Protein AF-A0A0E3TV38-F1 (afdb_monomer_lite)

InterPro domains:
  IPR000749 ATP:guanido phosphotransferase [PTHR11547] (1-44)
  IPR014746 Glutamine synthetase/guanido kinase, catalytic domain [SSF55931] (1-46)
  IPR022414 ATP:guanido phosphotransferase, catalytic domain [PF00217] (1-32)
  IPR022414 ATP:guanido phosphotransferase, catalytic domain [PS51510] (1-33)

Sequence (47 aa):
DISNADRLGSSEVAQVQLVVDGVKLMVEMEKKLEKGEAIDSMIPAQK

Radius of gyration: 12.83 Å; chains: 1; bounding box: 28×14×32 Å

pLDDT: mean 91.63, std 6.45, range [65.06, 97.25]

Organism: NCBI:txid80720

Secondary structure (DSSP, 8-state):
----S--SSS-HHHHHHHHHHHHHHHHHHHHHHTTT---GGG-PPP-

Structure (mmC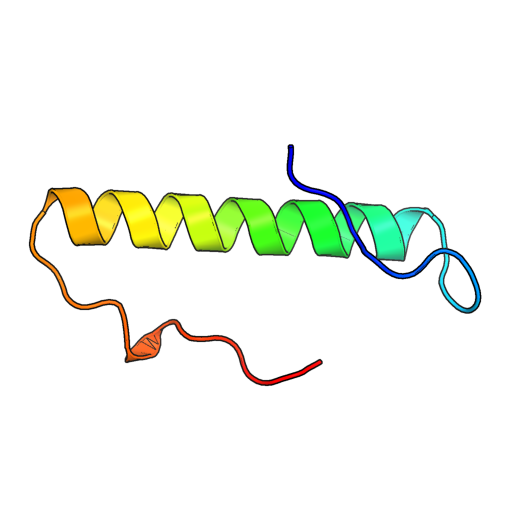IF, N/CA/C/O backbone):
data_AF-A0A0E3TV38-F1
#
_entry.id   AF-A0A0E3TV38-F1
#
loop_
_atom_site.group_PDB
_atom_site.id
_atom_site.type_symbol
_atom_site.label_atom_id
_atom_site.label_alt_id
_atom_site.label_comp_id
_atom_site.label_asym_id
_atom_site.label_entity_id
_atom_site.label_seq_id
_atom_site.pdbx_PDB_ins_code
_atom_site.Cartn_x
_atom_site.Cartn_y
_atom_site.Cartn_z
_atom_site.occupancy
_atom_site.B_iso_or_equiv
_atom_site.auth_seq_id
_atom_site.auth_comp_id
_atom_site.auth_asym_id
_atom_site.auth_atom_id
_atom_site.pdbx_PDB_model_num
ATOM 1 N N . ASP A 1 1 ? 8.962 -8.847 5.548 1.00 74.19 1 ASP A N 1
ATOM 2 C CA . ASP A 1 1 ? 9.539 -7.885 4.596 1.00 74.19 1 ASP A CA 1
ATOM 3 C C . ASP A 1 1 ? 8.649 -7.849 3.362 1.00 74.19 1 ASP A C 1
ATOM 5 O O . ASP A 1 1 ? 8.094 -8.891 3.022 1.00 74.19 1 ASP A O 1
ATOM 9 N N . ILE A 1 2 ? 8.438 -6.679 2.767 1.00 85.31 2 ILE A N 1
ATOM 10 C CA . ILE A 1 2 ? 7.513 -6.468 1.644 1.00 85.31 2 ILE A CA 1
ATOM 11 C C . ILE A 1 2 ? 8.303 -5.853 0.494 1.00 85.31 2 ILE A C 1
ATOM 13 O O . ILE A 1 2 ? 8.913 -4.799 0.647 1.00 85.31 2 ILE A O 1
ATOM 17 N N . SER A 1 3 ? 8.277 -6.504 -0.668 1.00 89.19 3 SER A N 1
ATOM 18 C CA . SER A 1 3 ? 8.997 -6.050 -1.859 1.00 89.19 3 SER A CA 1
ATOM 19 C C . SER A 1 3 ? 8.227 -6.382 -3.136 1.00 89.19 3 SER A C 1
ATOM 21 O O . SER A 1 3 ? 7.346 -7.241 -3.138 1.00 89.19 3 SER A O 1
ATOM 23 N N . ASN A 1 4 ? 8.553 -5.700 -4.233 1.00 87.88 4 ASN A N 1
ATOM 24 C CA . ASN A 1 4 ? 8.039 -6.041 -5.557 1.00 87.88 4 ASN A CA 1
ATOM 25 C C . ASN A 1 4 ? 8.655 -7.358 -6.050 1.00 87.88 4 ASN A C 1
ATOM 27 O O . ASN A 1 4 ? 9.844 -7.597 -5.839 1.00 87.88 4 ASN A O 1
ATOM 31 N N . ALA A 1 5 ? 7.853 -8.184 -6.729 1.00 89.69 5 ALA A N 1
ATOM 32 C CA . ALA A 1 5 ? 8.299 -9.463 -7.287 1.00 89.69 5 ALA A CA 1
ATOM 33 C C . ALA A 1 5 ? 9.094 -9.291 -8.594 1.00 89.69 5 ALA A C 1
ATOM 35 O O . ALA A 1 5 ? 10.091 -9.981 -8.807 1.00 89.69 5 ALA A O 1
ATOM 36 N N . ASP A 1 6 ? 8.692 -8.338 -9.440 1.00 86.12 6 ASP A N 1
ATOM 37 C CA . ASP A 1 6 ? 9.326 -8.116 -10.739 1.00 86.12 6 ASP A CA 1
ATOM 38 C C . ASP A 1 6 ? 10.656 -7.375 -10.625 1.00 86.12 6 ASP A C 1
ATOM 40 O O . ASP A 1 6 ? 10.807 -6.423 -9.852 1.00 86.12 6 ASP A O 1
ATOM 44 N N . ARG A 1 7 ? 11.622 -7.802 -11.443 1.00 81.44 7 ARG A N 1
ATOM 45 C CA . ARG A 1 7 ? 12.980 -7.235 -11.500 1.00 81.44 7 ARG A CA 1
ATOM 46 C C . ARG A 1 7 ? 13.423 -6.840 -12.910 1.00 81.44 7 ARG A C 1
ATOM 48 O O . ARG A 1 7 ? 14.379 -6.085 -13.042 1.00 81.44 7 ARG A O 1
ATOM 55 N N . LEU A 1 8 ? 12.729 -7.305 -13.950 1.00 84.44 8 LEU A N 1
ATOM 56 C CA . LEU A 1 8 ? 13.043 -7.051 -15.358 1.00 84.44 8 LEU A CA 1
ATOM 57 C C . LEU A 1 8 ? 11.778 -6.605 -16.102 1.00 84.44 8 LEU A C 1
ATOM 59 O O . LEU A 1 8 ? 10.685 -7.042 -15.763 1.00 84.44 8 LEU A O 1
ATOM 63 N N . GLY A 1 9 ? 11.925 -5.756 -17.124 1.00 87.81 9 GLY A N 1
ATOM 64 C CA . GLY A 1 9 ? 10.798 -5.303 -17.954 1.00 87.81 9 GLY A CA 1
ATOM 65 C C . GLY A 1 9 ? 10.056 -4.070 -17.425 1.00 87.81 9 GLY A C 1
ATOM 66 O O . GLY A 1 9 ? 9.064 -3.653 -18.011 1.00 87.81 9 GLY A O 1
ATOM 67 N N . SER A 1 10 ? 10.558 -3.447 -16.358 1.00 88.31 10 SER A N 1
ATOM 68 C CA . SER A 1 10 ? 10.029 -2.220 -15.756 1.00 88.31 10 SER A CA 1
ATOM 69 C C . SER A 1 10 ? 11.182 -1.328 -15.297 1.00 88.31 10 SER A C 1
ATOM 71 O O . SER A 1 10 ? 12.236 -1.844 -14.926 1.00 88.31 10 SER A O 1
ATOM 73 N N . SER A 1 11 ? 10.993 -0.008 -15.267 1.00 94.25 11 SER A N 1
ATOM 74 C CA . SER A 1 11 ? 11.998 0.889 -14.686 1.00 94.25 11 SER A CA 1
ATOM 75 C C . SER A 1 11 ? 12.095 0.714 -13.167 1.00 94.25 11 SER A C 1
ATOM 77 O O . SER A 1 11 ? 11.124 0.326 -12.515 1.00 94.25 11 SER A O 1
ATOM 79 N N . GLU A 1 12 ? 13.246 1.056 -12.590 1.00 91.44 12 GLU A N 1
ATOM 80 C CA . GLU A 1 12 ? 13.455 1.061 -11.133 1.00 91.44 12 GLU A CA 1
ATOM 81 C C . GLU A 1 12 ? 12.426 1.957 -10.425 1.00 91.44 12 GLU A C 1
ATOM 83 O O . G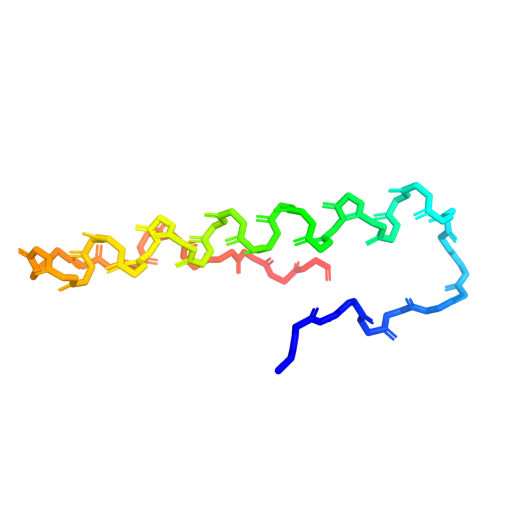LU A 1 12 ? 11.865 1.589 -9.397 1.00 91.44 12 GLU A O 1
ATOM 88 N N . VAL A 1 13 ? 12.097 3.105 -11.028 1.00 94.62 13 VAL A N 1
ATOM 89 C CA . VAL A 1 13 ? 11.057 4.013 -10.522 1.00 94.62 13 VAL A CA 1
ATOM 90 C C . VAL A 1 13 ? 9.693 3.324 -10.484 1.00 94.62 13 VAL A C 1
ATOM 92 O O . VAL A 1 13 ? 8.991 3.423 -9.482 1.00 94.62 13 VAL A O 1
ATOM 95 N N . ALA A 1 14 ? 9.319 2.591 -11.537 1.00 91.56 14 ALA A N 1
ATOM 96 C CA . ALA A 1 14 ? 8.051 1.865 -11.573 1.00 91.56 14 ALA A CA 1
ATOM 97 C C . ALA A 1 14 ? 8.008 0.732 -10.533 1.00 91.56 14 ALA A C 1
ATOM 99 O O . ALA A 1 14 ? 6.983 0.521 -9.886 1.00 91.56 14 ALA A O 1
ATOM 100 N N . GLN A 1 15 ? 9.131 0.041 -10.335 1.00 91.38 15 GLN A N 1
ATOM 101 C CA . GLN A 1 15 ? 9.282 -0.998 -9.315 1.00 91.38 15 GLN A CA 1
ATOM 102 C C . GLN A 1 15 ? 9.092 -0.441 -7.904 1.00 91.38 15 GLN A C 1
ATOM 104 O O . GLN A 1 15 ? 8.314 -0.993 -7.127 1.00 91.38 15 GLN A O 1
ATOM 109 N N . VAL A 1 16 ? 9.750 0.675 -7.584 1.00 93.56 16 VAL A N 1
ATOM 110 C CA . VAL A 1 16 ? 9.617 1.330 -6.276 1.00 93.56 16 VAL A CA 1
ATOM 111 C C . VAL A 1 16 ? 8.211 1.893 -6.091 1.00 93.56 16 VAL A C 1
ATOM 113 O O . VAL A 1 16 ? 7.630 1.710 -5.023 1.00 93.56 16 VAL A O 1
ATOM 116 N N . GLN A 1 17 ? 7.618 2.500 -7.123 1.00 93.69 17 GLN A N 1
ATOM 117 C CA . GLN A 1 17 ? 6.250 3.014 -7.045 1.00 93.69 17 GLN A CA 1
ATOM 118 C C . GLN A 1 17 ? 5.244 1.898 -6.737 1.00 93.69 17 GLN A C 1
ATOM 120 O O . GLN A 1 17 ? 4.353 2.088 -5.914 1.00 93.69 17 GLN A O 1
ATOM 125 N N . LEU A 1 18 ? 5.425 0.705 -7.315 1.00 93.69 18 LEU A N 1
ATOM 126 C CA . LEU A 1 18 ? 4.574 -0.450 -7.024 1.00 93.69 18 LEU A CA 1
ATOM 127 C C . LEU A 1 18 ? 4.649 -0.871 -5.551 1.00 93.69 18 LEU A C 1
ATOM 129 O O . LEU A 1 18 ? 3.616 -1.193 -4.962 1.00 93.69 18 LEU A O 1
ATOM 133 N N . VAL A 1 19 ? 5.840 -0.836 -4.947 1.00 94.25 19 VAL A N 1
ATOM 134 C CA . VAL A 1 19 ? 6.002 -1.112 -3.511 1.00 94.25 19 VAL A CA 1
ATOM 135 C C . VAL A 1 19 ? 5.348 -0.021 -2.669 1.00 94.25 19 VAL A C 1
ATOM 137 O O . VAL A 1 19 ? 4.611 -0.341 -1.739 1.00 94.25 19 VAL A O 1
ATOM 140 N N . VAL A 1 20 ? 5.570 1.253 -3.003 1.00 95.38 20 VAL A N 1
ATOM 141 C CA . VAL A 1 20 ? 4.986 2.398 -2.285 1.00 95.38 20 VAL A CA 1
ATOM 142 C C . VAL A 1 20 ? 3.459 2.322 -2.281 1.00 95.38 20 VAL A C 1
ATOM 144 O O . VAL A 1 20 ? 2.846 2.417 -1.216 1.00 95.38 20 VAL A O 1
ATOM 147 N N . ASP A 1 21 ? 2.850 2.093 -3.443 1.00 95.00 21 ASP A N 1
ATOM 148 C CA . ASP A 1 21 ? 1.395 2.003 -3.581 1.00 95.00 21 ASP A CA 1
ATOM 149 C C . ASP A 1 21 ? 0.833 0.799 -2.816 1.00 95.00 21 ASP A C 1
ATOM 151 O O . ASP A 1 21 ? -0.150 0.931 -2.083 1.00 95.00 21 ASP A O 1
ATOM 155 N N . GLY A 1 22 ? 1.478 -0.367 -2.940 1.00 94.31 22 GLY A N 1
ATOM 156 C CA . GLY A 1 22 ? 1.056 -1.587 -2.253 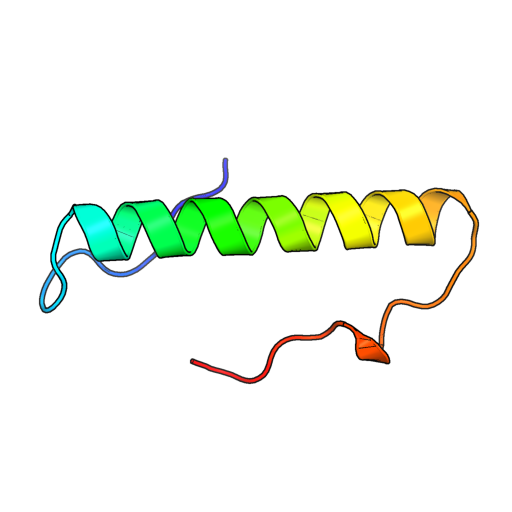1.00 94.31 22 GLY A CA 1
ATOM 157 C C . GLY A 1 22 ? 1.122 -1.450 -0.733 1.00 94.31 22 GLY A C 1
ATOM 158 O O . GLY A 1 22 ? 0.161 -1.777 -0.038 1.00 94.31 22 GLY A O 1
ATOM 159 N N . VAL A 1 23 ? 2.226 -0.914 -0.204 1.00 96.56 23 VAL A N 1
ATOM 160 C CA . VAL A 1 23 ? 2.394 -0.699 1.242 1.00 96.56 23 VAL A CA 1
ATOM 161 C C . VAL A 1 23 ? 1.382 0.314 1.764 1.00 96.56 23 VAL A C 1
ATOM 163 O O . VAL A 1 23 ? 0.778 0.078 2.810 1.00 96.56 23 VAL A O 1
ATOM 166 N N . LYS A 1 24 ? 1.140 1.410 1.038 1.00 96.56 24 LYS A N 1
ATOM 167 C CA . LYS A 1 24 ? 0.139 2.403 1.441 1.00 96.56 24 LYS A CA 1
ATOM 168 C C . LYS A 1 24 ? -1.258 1.788 1.548 1.00 96.56 24 LYS A C 1
ATOM 170 O O . LYS A 1 24 ? -1.932 2.011 2.552 1.00 96.56 24 LYS A O 1
ATOM 175 N N . LEU A 1 25 ? -1.660 0.980 0.565 1.00 96.12 25 LEU A N 1
ATOM 176 C CA . LEU A 1 25 ? -2.950 0.288 0.581 1.00 96.12 25 LEU A CA 1
ATOM 177 C C . LEU A 1 25 ? -3.065 -0.673 1.772 1.00 96.12 25 LEU A C 1
ATOM 179 O O . LEU A 1 25 ? -4.070 -0.645 2.479 1.00 96.12 25 LEU A O 1
ATOM 183 N N . MET A 1 26 ? -2.028 -1.473 2.037 1.00 96.31 26 MET A N 1
ATOM 184 C CA . MET A 1 26 ? -2.014 -2.400 3.176 1.00 96.31 26 MET A CA 1
ATOM 185 C C . MET A 1 26 ? -2.129 -1.672 4.519 1.00 96.31 26 MET A C 1
ATOM 187 O O . MET A 1 26 ? -2.873 -2.111 5.390 1.00 96.31 26 MET A O 1
ATOM 191 N N . VAL A 1 27 ? -1.462 -0.527 4.678 1.00 97.00 27 VAL A N 1
ATOM 192 C CA . VAL A 1 27 ? -1.575 0.294 5.896 1.00 97.00 27 VAL A CA 1
ATOM 193 C C . VAL A 1 27 ? -2.994 0.844 6.079 1.00 97.00 27 VAL A C 1
ATOM 195 O O . VAL A 1 27 ? -3.480 0.932 7.205 1.00 97.00 27 VAL A O 1
ATOM 198 N N . GLU A 1 28 ? -3.672 1.238 5.003 1.00 96.69 28 GLU A N 1
ATOM 199 C CA . GLU A 1 28 ? -5.060 1.711 5.082 1.00 96.69 28 GLU A CA 1
ATOM 200 C C . GLU A 1 28 ? -6.042 0.578 5.401 1.00 96.69 28 GLU A C 1
ATOM 202 O O . GLU A 1 28 ? -6.957 0.779 6.201 1.00 96.69 28 GLU A O 1
ATOM 207 N N . MET A 1 29 ? -5.830 -0.608 4.825 1.00 96.19 29 MET A N 1
ATOM 208 C CA . MET A 1 29 ? -6.599 -1.811 5.151 1.00 96.19 29 MET A CA 1
ATOM 209 C C . MET A 1 29 ? -6.442 -2.188 6.625 1.00 96.19 29 MET A C 1
ATOM 211 O O . MET A 1 29 ? -7.448 -2.385 7.303 1.00 96.19 29 MET A O 1
ATOM 215 N N . GLU A 1 30 ? -5.213 -2.208 7.145 1.00 96.88 30 GLU A N 1
ATOM 216 C CA . GLU A 1 30 ? -4.942 -2.538 8.550 1.00 96.88 30 GLU A CA 1
ATOM 217 C C . GLU A 1 30 ? -5.680 -1.583 9.496 1.00 96.88 30 GLU A C 1
ATOM 219 O O . GLU A 1 30 ? -6.424 -2.014 10.371 1.00 96.88 30 GLU A O 1
ATOM 224 N N . LYS A 1 31 ? -5.597 -0.269 9.247 1.00 97.25 31 LYS A N 1
ATOM 225 C CA . LYS A 1 31 ? -6.302 0.750 10.046 1.00 97.25 31 LYS A CA 1
ATOM 226 C C . LYS A 1 31 ? -7.823 0.602 10.033 1.00 97.25 31 LYS A C 1
ATOM 228 O O . LYS A 1 31 ? -8.486 1.061 10.964 1.00 97.25 31 LYS A O 1
ATOM 233 N N . LYS A 1 32 ? -8.398 0.055 8.960 1.00 96.31 32 LYS A N 1
ATOM 234 C CA . LYS A 1 32 ? -9.834 -0.244 8.889 1.00 96.31 32 LYS A CA 1
ATOM 235 C C . LYS A 1 32 ? -10.178 -1.491 9.690 1.00 96.31 32 LYS A C 1
ATOM 237 O O . LYS A 1 32 ? -11.130 -1.459 10.466 1.00 96.31 32 LYS A O 1
ATOM 242 N N . LEU A 1 33 ? -9.373 -2.542 9.565 1.00 96.31 33 LEU A N 1
ATOM 243 C CA . LEU A 1 33 ? -9.539 -3.767 10.344 1.00 96.31 33 LEU A CA 1
ATOM 244 C C . LEU A 1 33 ? -9.403 -3.509 11.851 1.00 96.31 33 LEU A C 1
ATOM 246 O O . LEU A 1 33 ? -10.216 -4.018 12.619 1.00 96.31 33 LEU A O 1
ATOM 250 N N . GLU A 1 34 ? -8.478 -2.643 12.277 1.00 96.25 34 GLU A N 1
ATOM 251 C CA . GLU A 1 34 ? -8.345 -2.197 13.677 1.00 96.25 34 GLU A CA 1
ATOM 252 C C . GLU A 1 34 ? -9.632 -1.555 14.228 1.00 96.25 34 GLU A C 1
ATOM 254 O O . GLU A 1 34 ? -9.898 -1.608 15.428 1.00 96.25 34 GLU A O 1
ATOM 259 N N . LYS A 1 35 ? -10.455 -0.964 13.355 1.00 96.38 35 LYS A N 1
ATOM 260 C CA . LYS A 1 35 ? -11.754 -0.361 13.693 1.00 96.38 35 LYS A CA 1
ATOM 261 C C . LYS A 1 35 ? -12.936 -1.318 13.507 1.00 96.38 35 LYS A C 1
ATOM 263 O O . LYS A 1 35 ? -14.073 -0.923 13.751 1.00 96.38 35 LYS A O 1
ATOM 268 N N . GLY A 1 36 ? -12.689 -2.553 13.067 1.00 96.00 36 GLY A N 1
ATOM 269 C CA . GLY A 1 36 ? -13.723 -3.533 12.729 1.00 96.00 36 GLY A CA 1
ATOM 270 C C . GLY A 1 36 ?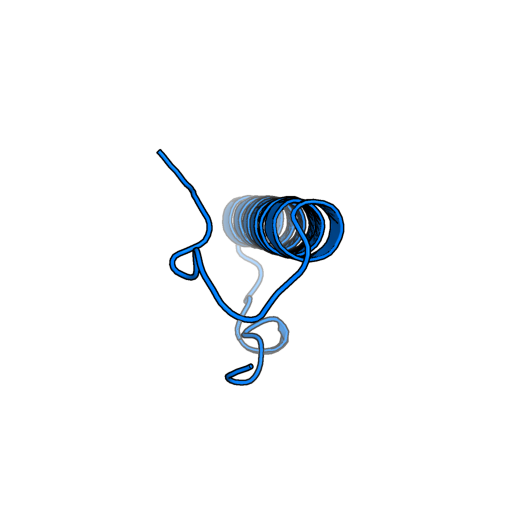 -14.454 -3.250 11.412 1.00 96.00 36 GLY A C 1
ATOM 271 O O . GLY A 1 36 ? -15.538 -3.787 11.192 1.00 96.00 36 GLY A O 1
ATOM 272 N N . GLU A 1 37 ? -13.900 -2.404 10.541 1.00 96.62 37 GLU A N 1
ATOM 273 C CA . GLU A 1 37 ? -14.460 -2.116 9.218 1.00 96.62 37 GLU A CA 1
ATOM 274 C C . GLU A 1 37 ? -14.034 -3.182 8.193 1.00 96.62 37 GLU A C 1
ATOM 276 O O . GLU A 1 37 ? -12.907 -3.676 8.213 1.00 96.62 37 GLU A O 1
ATOM 281 N N . ALA A 1 38 ? -14.925 -3.509 7.254 1.00 95.06 38 ALA A N 1
ATOM 282 C CA . ALA A 1 38 ? -14.638 -4.446 6.169 1.00 95.06 38 ALA A CA 1
ATOM 283 C C . ALA A 1 38 ? -13.718 -3.829 5.094 1.00 95.06 38 ALA A C 1
ATOM 285 O O . ALA A 1 38 ? -13.812 -2.636 4.785 1.00 95.06 38 ALA A O 1
ATOM 286 N N . ILE A 1 39 ? -12.860 -4.655 4.485 1.00 96.62 39 ILE A N 1
ATOM 287 C CA . ILE A 1 39 ? -11.882 -4.237 3.460 1.00 96.62 39 ILE A CA 1
ATOM 288 C C . ILE A 1 39 ? -12.138 -4.847 2.074 1.00 96.62 39 ILE A C 1
ATOM 290 O O . ILE A 1 39 ? -11.348 -4.620 1.162 1.00 96.62 39 ILE A O 1
ATOM 294 N N . ASP A 1 40 ? -13.235 -5.585 1.877 1.00 94.44 40 ASP A N 1
ATOM 295 C CA . ASP A 1 40 ? -13.539 -6.298 0.623 1.00 94.44 40 ASP A CA 1
ATOM 296 C C . ASP A 1 40 ? -13.568 -5.370 -0.602 1.00 94.44 40 ASP A C 1
ATOM 298 O O . ASP A 1 40 ? -13.146 -5.742 -1.693 1.00 94.44 40 ASP A O 1
ATOM 302 N N . SER A 1 41 ? -14.005 -4.123 -0.410 1.00 92.88 41 SER A N 1
ATOM 303 C CA . SER A 1 41 ? -14.037 -3.092 -1.456 1.00 92.88 41 SER A CA 1
ATOM 304 C C . SER A 1 41 ? -12.664 -2.520 -1.817 1.00 92.88 41 SER A C 1
ATOM 306 O O . SER A 1 41 ? -12.551 -1.769 -2.784 1.00 92.88 41 SER A O 1
ATOM 308 N N . MET A 1 42 ? -11.629 -2.841 -1.041 1.00 92.62 42 MET A N 1
ATOM 309 C CA . MET A 1 42 ? -10.264 -2.349 -1.226 1.00 92.62 42 MET A CA 1
ATOM 310 C C . MET A 1 42 ? -9.351 -3.388 -1.876 1.00 92.62 42 MET A C 1
ATOM 312 O O . MET A 1 42 ? -8.214 -3.051 -2.199 1.00 92.62 42 MET A O 1
ATOM 316 N N . ILE A 1 43 ? -9.821 -4.627 -2.074 1.00 91.81 43 ILE A N 1
ATOM 317 C CA . ILE A 1 43 ? -9.034 -5.684 -2.712 1.00 91.81 43 ILE A CA 1
ATOM 318 C C . ILE A 1 43 ? -8.681 -5.245 -4.143 1.00 91.81 43 ILE A C 1
ATOM 320 O O . ILE A 1 43 ? -9.582 -5.058 -4.967 1.00 91.81 43 ILE A O 1
ATOM 324 N N . PRO A 1 44 ? -7.388 -5.033 -4.451 1.00 88.50 44 PRO A N 1
ATOM 325 C CA . PRO A 1 44 ? -6.982 -4.537 -5.754 1.00 88.50 44 PRO A CA 1
ATOM 326 C C . PRO A 1 44 ? -7.179 -5.621 -6.817 1.00 88.50 44 PRO A C 1
ATOM 328 O O . PRO A 1 44 ? -6.972 -6.807 -6.562 1.00 88.50 44 PRO A O 1
ATOM 33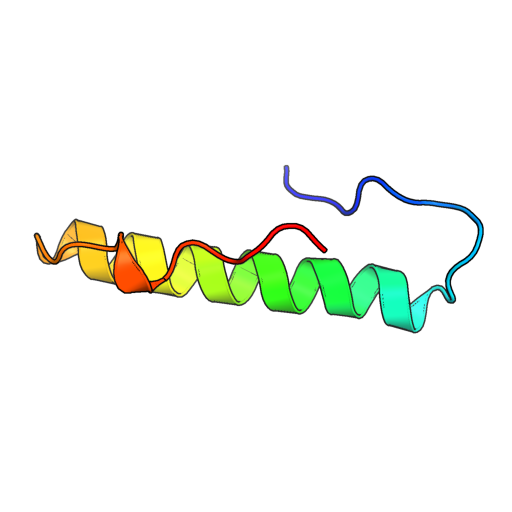1 N N . ALA A 1 45 ? -7.545 -5.208 -8.031 1.00 85.38 45 ALA A N 1
ATOM 332 C CA . ALA A 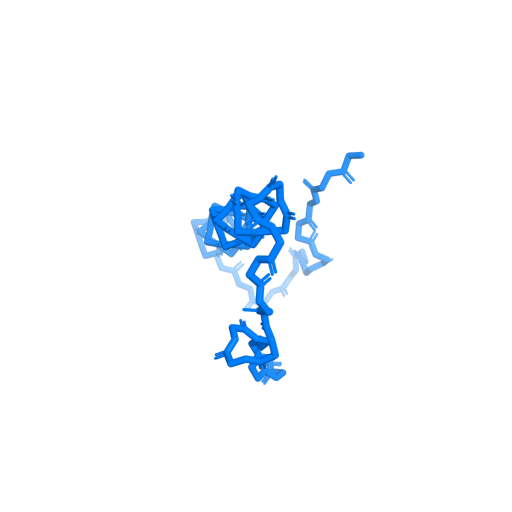1 45 ? -7.534 -6.105 -9.180 1.00 85.38 45 ALA A CA 1
ATOM 333 C C . ALA A 1 45 ? -6.097 -6.563 -9.490 1.00 85.38 45 ALA A C 1
ATOM 335 O O . ALA A 1 45 ? -5.136 -5.829 -9.236 1.00 85.38 45 ALA A O 1
ATOM 336 N N . GLN A 1 46 ? -5.958 -7.766 -10.055 1.00 79.38 46 GLN A N 1
ATOM 337 C CA . GLN A 1 46 ? -4.668 -8.276 -10.518 1.00 79.38 46 GLN A CA 1
ATOM 338 C C . GLN A 1 46 ? -4.069 -7.284 -11.532 1.00 79.38 46 GLN A C 1
ATOM 340 O O . GLN A 1 46 ? -4.738 -6.933 -12.507 1.00 79.38 46 GLN A O 1
ATOM 345 N N . LYS A 1 47 ? -2.846 -6.810 -11.261 1.00 65.06 47 LYS A N 1
ATOM 346 C CA . LYS A 1 47 ? -2.055 -6.011 -12.207 1.00 65.06 47 LYS A CA 1
ATOM 347 C C . LYS A 1 47 ? -1.534 -6.868 -13.355 1.00 65.06 47 LYS A C 1
ATOM 349 O O . LYS A 1 47 ? -1.274 -8.069 -13.111 1.00 65.06 47 LYS A O 1
#

Foldseek 3Di:
DFAAPDDPDDDPVVRVVVRVVVVVLVVVCVVCVVVVHDCPVSPDDDD